Protein AF-A0A4Y7K9X9-F1 (afdb_monomer)

Radius of gyration: 20.45 Å; Cα contacts (8 Å, |Δi|>4): 27; chains: 1; bounding box: 38×19×52 Å

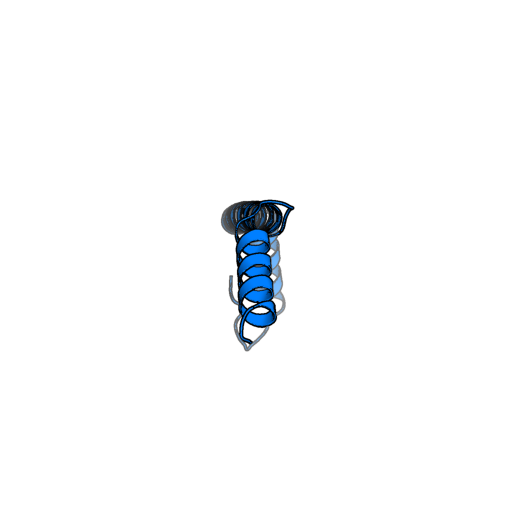Secondary structure (DSSP, 8-state):
----SS--HHHHHHHHHHHHTSHHHHHHHHHHHHHHHHHHHHHSTTSHHHHHHHHHHHHHHT--

Structure (mmCIF, N/CA/C/O backbone):
data_AF-A0A4Y7K9X9-F1
#
_entry.id   AF-A0A4Y7K9X9-F1
#
loop_
_atom_site.group_PDB
_atom_s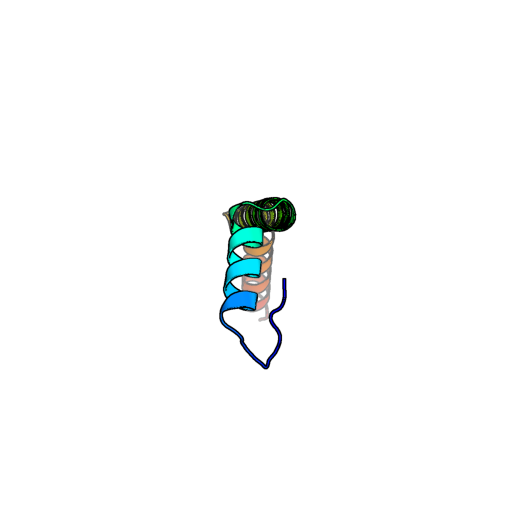ite.id
_atom_site.type_symbol
_atom_site.label_atom_id
_atom_site.label_alt_id
_atom_site.label_comp_id
_atom_site.label_asym_id
_atom_site.label_entity_id
_atom_site.label_seq_id
_atom_site.pdbx_PDB_ins_code
_atom_site.Cartn_x
_atom_site.Cartn_y
_atom_site.Cartn_z
_atom_site.occupancy
_atom_site.B_iso_or_equiv
_atom_site.auth_seq_id
_atom_site.auth_comp_id
_atom_site.auth_asym_id
_atom_site.auth_atom_id
_atom_site.pdbx_PDB_model_num
ATOM 1 N N . MET A 1 1 ? -8.096 -6.716 9.046 1.00 79.81 1 MET A N 1
ATOM 2 C CA . MET A 1 1 ? -9.302 -7.026 9.832 1.00 79.81 1 MET A CA 1
ATOM 3 C C . MET A 1 1 ? -10.285 -7.643 8.879 1.00 79.81 1 MET A C 1
ATOM 5 O O . MET A 1 1 ? -10.433 -7.120 7.783 1.00 79.81 1 MET A O 1
ATOM 9 N N . GLU A 1 2 ? -10.869 -8.757 9.270 1.00 86.62 2 GLU A N 1
ATOM 10 C CA . GLU A 1 2 ? -11.887 -9.439 8.483 1.00 86.62 2 GLU A CA 1
ATOM 11 C C . GLU A 1 2 ? -13.204 -9.306 9.233 1.00 86.62 2 GLU A C 1
ATOM 13 O O . GLU A 1 2 ? -13.207 -9.212 10.463 1.00 86.62 2 GLU A O 1
ATOM 18 N N . ILE A 1 3 ? -14.296 -9.226 8.482 1.00 89.00 3 ILE A N 1
ATOM 19 C CA . ILE A 1 3 ? -15.638 -9.236 9.043 1.00 89.00 3 ILE A CA 1
ATOM 20 C C . ILE A 1 3 ? -16.244 -10.619 8.835 1.00 89.00 3 ILE A C 1
ATOM 22 O O . ILE A 1 3 ? -15.981 -11.266 7.822 1.00 89.00 3 ILE A O 1
ATOM 26 N N . ASP A 1 4 ? -17.019 -11.073 9.814 1.00 88.56 4 ASP A N 1
ATOM 27 C CA . ASP A 1 4 ? -17.778 -12.311 9.690 1.00 88.56 4 ASP A CA 1
ATOM 28 C C . ASP A 1 4 ? -18.817 -12.203 8.557 1.00 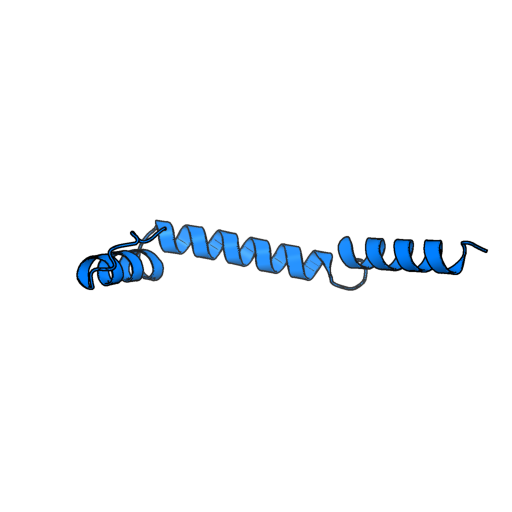88.56 4 ASP A C 1
ATOM 30 O O . ASP A 1 4 ? -19.253 -11.105 8.195 1.00 88.56 4 ASP A O 1
ATOM 34 N N . ASN A 1 5 ? -19.225 -13.344 8.000 1.00 89.69 5 ASN A N 1
ATOM 35 C CA . ASN A 1 5 ? -20.268 -13.388 6.976 1.00 89.69 5 ASN A CA 1
ATOM 36 C C . ASN A 1 5 ? -21.645 -12.969 7.523 1.00 89.69 5 ASN A C 1
ATOM 38 O O . ASN A 1 5 ? -22.452 -12.429 6.764 1.00 89.69 5 ASN A O 1
ATOM 42 N N . ASP A 1 6 ? -21.926 -13.192 8.811 1.00 91.50 6 ASP A N 1
ATOM 43 C CA . ASP A 1 6 ? -23.115 -12.655 9.482 1.00 91.50 6 ASP A CA 1
ATOM 44 C C . ASP A 1 6 ? -22.853 -11.214 9.957 1.00 91.50 6 ASP A C 1
ATOM 46 O O . ASP A 1 6 ? -22.428 -10.946 11.086 1.00 91.50 6 ASP A O 1
ATOM 50 N N . VAL A 1 7 ? -23.070 -10.258 9.051 1.00 91.88 7 VAL A N 1
ATOM 51 C CA . VAL A 1 7 ? -22.732 -8.844 9.257 1.00 91.88 7 VAL A CA 1
ATOM 52 C C . VAL A 1 7 ? -23.729 -8.162 10.201 1.00 91.88 7 VAL A C 1
ATOM 54 O O . VAL A 1 7 ? -24.831 -7.770 9.811 1.00 91.88 7 VAL A O 1
ATOM 57 N N . LYS A 1 8 ? -23.302 -7.936 11.447 1.00 95.12 8 LYS A N 1
ATOM 58 C CA . LYS A 1 8 ? -24.040 -7.156 12.456 1.00 95.12 8 LYS A CA 1
ATOM 59 C C . LYS A 1 8 ? -23.514 -5.726 12.540 1.00 95.12 8 LYS A C 1
ATOM 61 O O . LYS A 1 8 ? -22.306 -5.505 12.512 1.00 95.12 8 LYS A O 1
ATOM 66 N N . ARG A 1 9 ? -24.421 -4.753 12.696 1.00 95.38 9 ARG A N 1
ATOM 67 C CA . ARG A 1 9 ? -24.079 -3.317 12.739 1.00 95.38 9 ARG A CA 1
ATOM 68 C C . ARG A 1 9 ? -23.007 -3.002 13.784 1.00 95.38 9 ARG A C 1
ATOM 70 O O . ARG A 1 9 ? -22.041 -2.330 13.448 1.00 95.38 9 ARG A O 1
ATOM 77 N N . ASP A 1 10 ? -23.154 -3.522 14.996 1.00 94.31 10 ASP A N 1
ATOM 78 C CA . ASP A 1 10 ? -22.245 -3.210 16.104 1.00 94.31 10 ASP A CA 1
ATOM 79 C C . ASP A 1 10 ? -20.829 -3.752 15.844 1.00 94.31 10 ASP A C 1
ATOM 81 O O . ASP A 1 10 ? -19.839 -3.081 16.122 1.00 94.31 10 ASP A O 1
ATOM 85 N N . ALA A 1 11 ? -20.724 -4.930 15.215 1.00 92.94 11 ALA A N 1
ATOM 86 C CA . ALA A 1 11 ? -19.442 -5.504 14.809 1.00 92.94 11 ALA A CA 1
ATOM 87 C C . ALA A 1 11 ? -18.767 -4.670 13.705 1.00 92.94 11 ALA A C 1
ATOM 89 O O . ALA A 1 11 ? -17.556 -4.458 13.739 1.00 92.94 11 ALA A O 1
ATOM 90 N N . VAL A 1 12 ? -19.542 -4.154 12.741 1.00 94.94 12 VAL A N 1
ATOM 91 C CA . VAL A 1 12 ? -19.024 -3.223 11.722 1.00 94.94 12 VAL A CA 1
ATOM 92 C C . VAL A 1 12 ? -18.520 -1.940 12.380 1.00 94.94 12 VAL A C 1
ATOM 94 O O . VAL A 1 12 ? -17.426 -1.483 12.054 1.00 94.94 12 VAL A O 1
ATOM 97 N N . GLU A 1 13 ? -19.300 -1.360 13.294 1.00 96.12 13 GLU A N 1
ATOM 98 C CA . GLU A 1 13 ? -18.939 -0.125 13.995 1.00 96.12 13 GLU A CA 1
ATOM 99 C C . GLU A 1 13 ? -17.611 -0.275 14.744 1.00 96.12 13 GLU A C 1
ATOM 101 O O . GLU A 1 13 ? -16.718 0.562 14.588 1.00 96.12 13 GLU A O 1
ATOM 106 N N . GLU A 1 14 ? -17.447 -1.357 15.509 1.00 94.56 14 GLU A N 1
ATOM 107 C CA . GLU A 1 14 ? -16.222 -1.613 16.267 1.00 94.56 14 GLU A CA 1
ATOM 108 C C . GLU A 1 14 ? -14.998 -1.727 15.349 1.00 94.56 14 GLU A C 1
ATOM 110 O O . GLU A 1 14 ? -13.969 -1.093 15.604 1.00 94.56 14 GLU A O 1
ATOM 115 N N . LEU A 1 15 ? -15.121 -2.469 14.244 1.00 95.50 15 LEU A N 1
ATOM 116 C CA . LEU A 1 15 ? -14.046 -2.618 13.262 1.00 95.50 15 LEU A CA 1
ATOM 117 C C . LEU A 1 15 ? -13.699 -1.293 12.577 1.00 95.50 15 LEU A C 1
ATOM 119 O O . LEU A 1 15 ? -12.520 -1.010 12.358 1.00 95.50 15 LEU A O 1
ATOM 123 N N . VAL A 1 16 ? -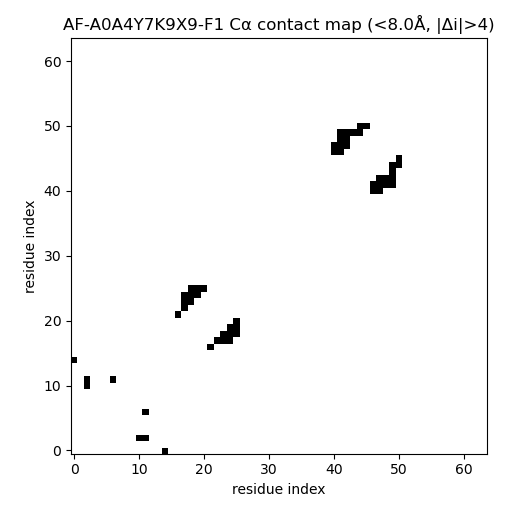14.699 -0.471 12.246 1.00 95.75 16 VAL A N 1
ATOM 124 C CA . VAL A 1 16 ? -14.478 0.856 11.652 1.00 95.75 16 VAL A CA 1
ATOM 125 C C . VAL A 1 16 ? -13.768 1.774 12.643 1.00 95.75 16 VAL A C 1
ATOM 127 O O . VAL A 1 16 ? -12.810 2.448 12.261 1.00 95.75 16 VAL A O 1
ATOM 130 N N . ARG A 1 17 ? -14.168 1.773 13.918 1.00 97.81 17 ARG A N 1
ATOM 131 C CA . ARG A 1 17 ? -13.497 2.566 14.956 1.00 97.81 17 ARG A CA 1
ATOM 132 C C . ARG A 1 17 ? -12.040 2.131 15.142 1.00 97.81 17 ARG A C 1
ATOM 134 O O . ARG A 1 17 ? -11.152 2.981 15.139 1.00 97.81 17 ARG A O 1
ATOM 141 N N . GLU A 1 18 ? -11.768 0.826 15.205 1.00 97.19 18 GLU A N 1
ATOM 142 C CA . GLU A 1 18 ? -10.394 0.297 15.278 1.00 97.19 18 GLU A CA 1
ATOM 143 C C . GLU A 1 18 ? -9.576 0.627 14.017 1.00 97.19 18 GLU A C 1
ATOM 145 O O . GLU A 1 18 ? -8.375 0.888 14.098 1.00 97.19 18 GLU A O 1
ATOM 150 N N . LEU A 1 19 ? -10.208 0.654 12.840 1.00 96.62 19 LEU A N 1
ATOM 151 C CA . LEU A 1 19 ? -9.544 1.002 11.583 1.00 96.62 19 LEU A CA 1
ATOM 152 C C . LEU A 1 19 ? -9.140 2.480 11.531 1.00 96.62 19 LEU A C 1
ATOM 154 O O . LEU A 1 19 ? -8.091 2.809 10.974 1.00 96.62 19 LEU A O 1
ATOM 158 N N . MET A 1 20 ? -9.976 3.360 12.081 1.00 96.19 20 MET A N 1
ATOM 159 C CA . MET A 1 20 ? -9.786 4.810 12.013 1.00 96.19 20 MET A CA 1
ATOM 160 C C . MET A 1 20 ? -8.879 5.341 13.124 1.00 96.19 20 MET A C 1
ATOM 162 O O . MET A 1 20 ? -8.010 6.175 12.863 1.00 96.19 20 MET A O 1
ATOM 166 N N . GLU A 1 21 ? -9.071 4.865 14.352 1.00 95.88 21 GLU A N 1
ATOM 167 C CA . GLU A 1 21 ? -8.453 5.442 15.553 1.00 95.88 21 GLU A CA 1
ATOM 168 C C . GLU A 1 21 ? -7.499 4.470 16.259 1.00 95.88 21 GLU A C 1
ATOM 170 O O . GLU A 1 21 ? -6.567 4.904 16.946 1.00 95.88 21 GLU A O 1
ATOM 175 N N . GLY A 1 22 ? -7.703 3.167 16.058 1.00 97.50 22 GLY A N 1
ATOM 176 C CA . GLY A 1 22 ? -6.959 2.097 16.711 1.00 97.50 22 GLY A CA 1
ATOM 177 C C . GLY A 1 22 ? -5.550 1.880 16.158 1.00 97.50 22 GLY A C 1
ATOM 178 O O . GLY A 1 22 ? -5.202 2.260 15.034 1.00 97.50 22 GLY A O 1
ATOM 179 N N . GLU A 1 23 ? -4.707 1.233 16.962 1.00 97.75 23 GLU A N 1
ATOM 180 C CA . GLU A 1 23 ? -3.310 0.964 16.606 1.00 97.75 23 GLU A CA 1
ATOM 181 C C . GLU A 1 23 ? -3.193 -0.018 15.434 1.00 97.75 23 GLU A C 1
ATOM 183 O O . GLU A 1 23 ? -2.318 0.148 14.577 1.00 97.75 23 GLU A O 1
ATOM 188 N N . LYS A 1 24 ? -4.112 -0.992 15.316 1.00 96.25 24 LYS A N 1
ATOM 189 C CA . LYS A 1 24 ? -4.112 -1.905 14.162 1.00 96.25 24 LYS A CA 1
ATOM 190 C C . LYS A 1 24 ? -4.394 -1.147 12.867 1.00 96.25 24 LYS A C 1
ATOM 192 O O . LYS A 1 24 ? -3.724 -1.394 11.862 1.00 96.25 24 LYS A O 1
ATOM 197 N N . GLY A 1 25 ? -5.346 -0.213 12.888 1.00 97.25 25 GLY A N 1
ATOM 198 C CA . GLY A 1 25 ? -5.672 0.640 11.746 1.00 97.25 25 GLY A CA 1
ATOM 199 C C . GLY A 1 25 ? -4.492 1.505 11.297 1.00 97.25 25 GLY A C 1
ATOM 200 O O . GLY A 1 25 ? -4.155 1.541 10.107 1.00 97.25 25 GLY A O 1
ATOM 201 N N . LYS A 1 26 ? -3.791 2.130 12.252 1.00 97.56 26 LYS A N 1
ATOM 202 C CA . LYS A 1 26 ? -2.584 2.934 11.986 1.00 97.56 26 LYS A CA 1
ATOM 203 C C . LYS A 1 26 ? -1.465 2.115 11.342 1.00 97.56 26 LYS A C 1
ATOM 205 O O . LYS A 1 26 ? -0.890 2.551 10.341 1.00 97.56 26 LYS A O 1
ATOM 210 N N . GLU A 1 27 ? -1.192 0.920 11.860 1.00 97.62 27 GLU A N 1
ATOM 211 C CA . GLU A 1 27 ? -0.167 0.034 11.299 1.00 97.62 27 GLU A CA 1
ATOM 212 C C . GLU A 1 27 ? -0.546 -0.454 9.889 1.00 97.62 27 GLU A C 1
ATOM 214 O O . GLU A 1 27 ? 0.280 -0.427 8.972 1.00 97.62 27 GLU A O 1
ATOM 219 N N . MET A 1 28 ? -1.817 -0.808 9.660 1.00 97.25 28 MET A N 1
ATOM 220 C CA . MET A 1 28 ? -2.316 -1.153 8.322 1.00 97.25 28 MET A CA 1
ATOM 221 C C . MET A 1 28 ? -2.134 0.007 7.331 1.00 97.25 28 MET A C 1
ATOM 223 O O . MET A 1 28 ? -1.648 -0.206 6.217 1.00 97.25 28 MET A O 1
ATOM 227 N N . LYS A 1 29 ? -2.453 1.242 7.738 1.00 97.50 29 LYS A N 1
ATOM 228 C CA . LYS A 1 29 ? -2.276 2.445 6.908 1.00 97.50 29 LYS A CA 1
ATOM 229 C C . LYS A 1 29 ? -0.808 2.702 6.564 1.00 97.50 29 LYS A C 1
ATOM 231 O O . LYS A 1 29 ? -0.499 3.038 5.416 1.00 97.50 29 LYS A O 1
ATOM 236 N N . LYS A 1 30 ? 0.103 2.525 7.525 1.00 98.25 30 LYS A N 1
ATOM 237 C CA . LYS A 1 30 ? 1.550 2.663 7.309 1.00 98.25 30 LYS A CA 1
ATOM 238 C C . LYS A 1 30 ? 2.045 1.672 6.254 1.00 98.25 30 LYS A C 1
ATOM 240 O O . LYS A 1 30 ? 2.681 2.087 5.287 1.00 98.25 30 LYS A O 1
ATOM 245 N N . ARG A 1 31 ? 1.678 0.394 6.384 1.00 98.19 31 ARG A N 1
ATOM 246 C CA . ARG A 1 31 ? 2.034 -0.652 5.409 1.00 98.19 31 ARG A CA 1
ATOM 247 C C . ARG A 1 31 ? 1.455 -0.376 4.022 1.00 98.19 31 ARG A C 1
ATOM 249 O O . ARG A 1 31 ? 2.177 -0.474 3.036 1.00 98.19 31 ARG A O 1
ATOM 256 N N . ALA A 1 32 ? 0.186 0.030 3.942 1.00 98.19 32 ALA A N 1
ATOM 257 C CA . ALA A 1 32 ? -0.451 0.391 2.674 1.00 98.19 32 ALA A CA 1
ATOM 258 C C . ALA A 1 32 ? 0.254 1.574 1.986 1.00 98.19 32 ALA A C 1
ATOM 260 O O . ALA A 1 32 ? 0.452 1.563 0.774 1.00 98.19 32 ALA A O 1
ATOM 261 N N . THR A 1 33 ? 0.689 2.569 2.763 1.00 98.50 33 THR A N 1
ATOM 262 C CA . THR A 1 33 ? 1.437 3.727 2.247 1.00 98.50 33 THR A CA 1
ATOM 263 C C . THR A 1 33 ? 2.825 3.323 1.749 1.00 98.50 33 THR A C 1
ATOM 265 O O . THR A 1 33 ? 3.262 3.777 0.692 1.00 98.50 33 THR A O 1
ATOM 268 N N . GLU A 1 34 ? 3.515 2.438 2.470 1.00 98.56 34 GLU A N 1
ATOM 269 C CA . GLU A 1 34 ? 4.805 1.900 2.033 1.00 98.56 34 GLU A CA 1
ATOM 270 C C . GLU A 1 34 ? 4.674 1.101 0.731 1.00 98.56 34 GLU A C 1
ATOM 272 O O . GLU A 1 34 ? 5.486 1.274 -0.178 1.00 98.56 34 GLU A O 1
ATOM 277 N N . TRP A 1 35 ? 3.649 0.252 0.622 1.00 98.69 35 TRP A N 1
ATOM 278 C CA . TRP A 1 35 ? 3.361 -0.483 -0.609 1.00 98.69 35 TRP A CA 1
ATOM 279 C C . TRP A 1 35 ? 3.044 0.453 -1.765 1.00 98.69 35 TRP A C 1
ATOM 281 O O . TRP A 1 35 ? 3.631 0.282 -2.827 1.00 98.69 35 TRP A O 1
ATOM 291 N N . LYS A 1 36 ? 2.218 1.483 -1.544 1.00 98.62 36 LYS A N 1
ATOM 292 C CA . LYS A 1 36 ? 1.950 2.515 -2.550 1.00 98.62 36 LYS A CA 1
ATOM 293 C C . LYS A 1 36 ? 3.252 3.120 -3.084 1.00 98.62 36 LYS A C 1
ATOM 295 O O . LYS A 1 36 ? 3.464 3.100 -4.291 1.00 98.62 36 LYS A O 1
ATOM 300 N N . ARG A 1 37 ? 4.147 3.576 -2.199 1.00 98.75 37 ARG A N 1
ATOM 301 C CA . ARG A 1 37 ? 5.443 4.155 -2.598 1.00 98.75 37 ARG A CA 1
ATOM 302 C C . ARG A 1 37 ? 6.288 3.163 -3.404 1.00 98.75 37 ARG A C 1
ATOM 304 O O . ARG A 1 37 ? 6.806 3.516 -4.455 1.00 98.75 37 ARG A O 1
ATOM 311 N N . LYS A 1 38 ? 6.414 1.915 -2.936 1.00 98.62 38 LYS A N 1
ATOM 312 C CA . LYS A 1 38 ? 7.179 0.872 -3.647 1.00 98.62 38 LYS A CA 1
ATOM 313 C C . LYS A 1 38 ? 6.597 0.581 -5.031 1.00 98.62 38 LYS A C 1
ATOM 315 O O . LYS A 1 38 ? 7.354 0.382 -5.975 1.00 98.62 38 LYS A O 1
ATOM 320 N N . SER A 1 39 ? 5.272 0.555 -5.154 1.00 98.56 39 SER A N 1
ATOM 321 C CA . SER A 1 39 ? 4.594 0.378 -6.436 1.00 98.56 39 SER A CA 1
ATOM 322 C C . SER A 1 39 ? 4.859 1.551 -7.376 1.00 98.56 39 SER A C 1
ATOM 324 O O . SER A 1 39 ? 5.210 1.312 -8.526 1.00 98.56 39 SER A O 1
ATOM 326 N N . GLU A 1 40 ? 4.760 2.792 -6.892 1.00 98.69 40 GLU A N 1
ATOM 327 C CA . GLU A 1 40 ? 5.078 3.999 -7.671 1.00 98.69 40 GLU A CA 1
ATOM 328 C C . GLU A 1 40 ? 6.534 3.983 -8.169 1.00 98.69 40 GLU A C 1
ATOM 330 O O . GLU A 1 40 ? 6.783 4.210 -9.350 1.00 98.69 40 GLU A O 1
ATOM 335 N N . GLU A 1 41 ? 7.489 3.619 -7.310 1.00 98.75 41 GLU A N 1
ATOM 336 C CA . GLU A 1 41 ? 8.908 3.478 -7.675 1.00 98.75 41 GLU A CA 1
ATOM 337 C C . GLU A 1 41 ? 9.155 2.373 -8.705 1.00 98.75 41 GLU A C 1
ATOM 339 O O . GLU A 1 41 ?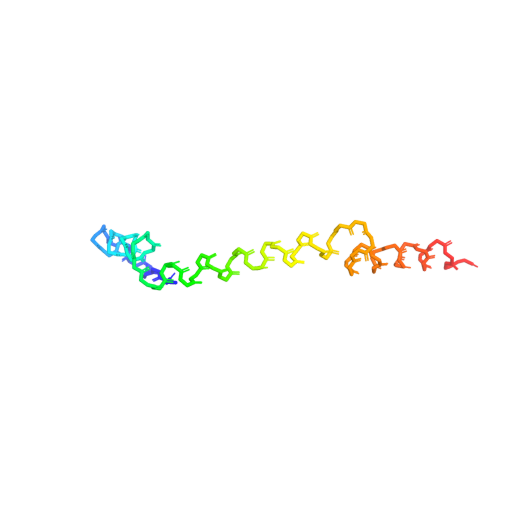 9.977 2.533 -9.605 1.00 98.75 41 GLU A O 1
ATOM 344 N N . ALA A 1 42 ? 8.447 1.247 -8.599 1.00 98.75 42 ALA A N 1
ATOM 345 C CA . ALA A 1 42 ? 8.608 0.131 -9.522 1.00 98.75 42 ALA A CA 1
ATOM 346 C C . ALA A 1 42 ? 8.107 0.455 -10.941 1.00 98.75 42 ALA A C 1
ATOM 348 O O . ALA A 1 42 ? 8.672 -0.063 -11.907 1.00 98.75 42 ALA A O 1
ATOM 349 N N . VAL A 1 43 ? 7.063 1.283 -11.074 1.00 98.44 43 VAL A N 1
ATOM 350 C CA . VAL A 1 43 ? 6.440 1.619 -12.372 1.00 98.44 43 VAL A CA 1
ATOM 351 C C . VAL A 1 43 ? 6.937 2.930 -12.985 1.00 98.44 43 VAL A C 1
ATOM 353 O O . VAL A 1 43 ? 6.715 3.157 -14.173 1.00 98.44 43 VAL A O 1
ATOM 356 N N . ALA A 1 44 ? 7.598 3.792 -12.207 1.00 98.56 44 ALA A N 1
ATOM 357 C CA . ALA A 1 44 ? 8.211 5.020 -12.707 1.00 98.56 44 ALA A CA 1
ATOM 358 C C . ALA A 1 44 ? 9.286 4.736 -13.781 1.00 98.56 44 ALA A C 1
ATOM 360 O O . ALA A 1 44 ? 9.831 3.629 -13.830 1.00 98.56 44 ALA A O 1
ATOM 361 N N . PRO A 1 45 ? 9.648 5.720 -14.630 1.00 98.19 45 PRO A N 1
ATOM 362 C CA . PRO A 1 45 ? 10.742 5.563 -15.586 1.00 98.19 45 PRO A CA 1
ATOM 363 C C . PRO A 1 45 ? 12.040 5.105 -14.905 1.00 98.19 45 PRO A C 1
ATOM 365 O O . PRO A 1 45 ? 12.489 5.709 -13.934 1.00 98.19 45 PRO A O 1
ATOM 368 N N . GLY A 1 46 ? 12.635 4.021 -15.411 1.00 97.38 46 GLY A N 1
ATOM 369 C CA . GLY A 1 46 ? 13.818 3.385 -14.809 1.00 97.38 46 GLY A CA 1
ATOM 370 C C . GLY A 1 46 ? 13.524 2.466 -13.612 1.00 97.38 46 GLY A C 1
ATOM 371 O O . GLY A 1 46 ? 14.431 1.787 -13.133 1.00 97.38 46 GLY A O 1
ATOM 372 N N . GLY A 1 47 ? 12.270 2.398 -13.161 1.00 98.62 47 GLY A N 1
ATOM 373 C CA . GLY A 1 47 ? 11.792 1.467 -12.144 1.00 98.62 47 GLY A CA 1
ATOM 374 C C . GLY A 1 47 ? 11.831 0.010 -12.605 1.00 98.62 47 GLY A C 1
ATOM 375 O O . GLY A 1 47 ? 11.884 -0.295 -13.797 1.00 98.62 47 GLY A O 1
ATOM 376 N N . SER A 1 48 ? 11.800 -0.922 -11.652 1.00 98.56 48 SER A N 1
ATOM 377 C CA . SER A 1 48 ? 11.992 -2.351 -11.932 1.00 98.56 48 SER A CA 1
ATOM 378 C C . SER A 1 48 ? 10.941 -2.942 -12.877 1.00 98.56 48 SER A C 1
ATOM 380 O O . SER A 1 48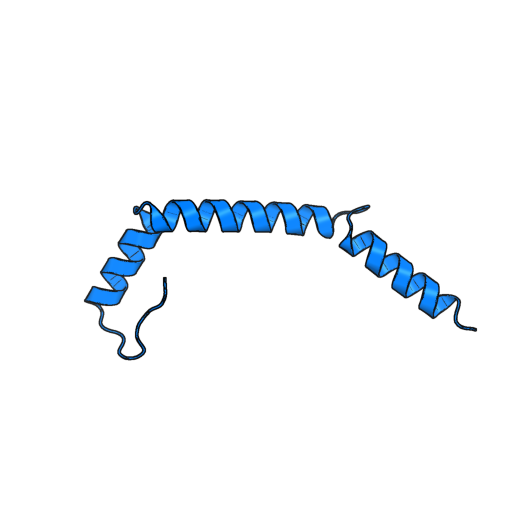 ? 11.294 -3.666 -13.806 1.00 98.56 48 SER A O 1
ATOM 382 N N . SER A 1 49 ? 9.660 -2.618 -1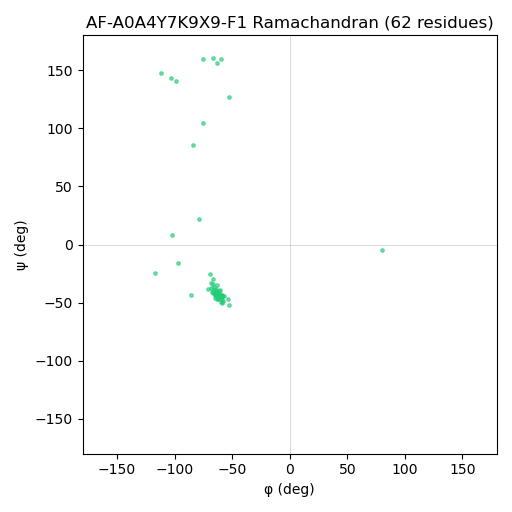2.682 1.00 98.44 49 SER A N 1
ATOM 383 C CA . SER A 1 49 ? 8.575 -3.096 -13.550 1.00 98.44 49 SER A CA 1
ATOM 384 C C . SER A 1 49 ? 8.624 -2.422 -14.919 1.00 98.44 49 SER A C 1
ATOM 386 O O . SER A 1 49 ? 8.429 -3.097 -15.925 1.00 98.44 49 SER A O 1
ATOM 388 N N . TYR A 1 50 ? 8.959 -1.128 -14.967 1.00 98.62 50 TYR A N 1
ATOM 389 C CA . TYR A 1 50 ? 9.166 -0.393 -16.219 1.00 98.62 50 TYR A CA 1
ATOM 390 C C . TYR A 1 50 ? 10.283 -1.023 -17.067 1.00 98.62 50 TYR A C 1
ATOM 392 O O . TYR A 1 50 ? 10.086 -1.331 -18.242 1.00 98.62 50 TYR A O 1
ATOM 400 N N . VAL A 1 51 ? 11.447 -1.276 -16.459 1.00 98.50 51 VAL A N 1
ATOM 401 C CA . VAL A 1 5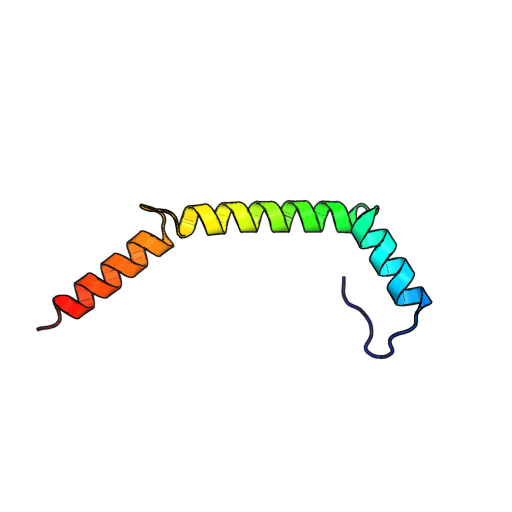1 ? 12.596 -1.901 -17.131 1.00 98.50 51 VAL A CA 1
ATOM 402 C C . VAL A 1 51 ? 12.266 -3.315 -17.597 1.00 98.50 51 VAL A C 1
ATOM 404 O O . VAL A 1 51 ? 12.611 -3.679 -18.718 1.00 98.50 51 VAL A O 1
ATOM 407 N N . ASN A 1 52 ? 11.596 -4.112 -16.763 1.00 98.38 52 ASN A N 1
ATOM 408 C CA . ASN A 1 52 ? 11.220 -5.475 -17.135 1.00 98.38 52 ASN A CA 1
ATOM 409 C C . ASN A 1 52 ? 10.233 -5.502 -18.306 1.00 98.38 52 ASN A C 1
ATOM 411 O O . ASN A 1 52 ? 10.390 -6.329 -19.200 1.00 98.38 52 ASN A O 1
ATOM 415 N N . LEU A 1 53 ? 9.258 -4.588 -18.332 1.00 98.00 53 LEU A N 1
ATOM 416 C CA . LEU A 1 53 ? 8.315 -4.488 -19.443 1.00 98.00 53 LEU A CA 1
ATOM 417 C C . LEU A 1 53 ? 9.023 -4.114 -20.751 1.00 98.00 53 LEU A C 1
ATOM 419 O O . LEU A 1 53 ? 8.772 -4.747 -21.770 1.00 98.00 53 LEU A O 1
ATOM 423 N N . ASN A 1 54 ? 9.941 -3.145 -20.722 1.00 97.38 54 ASN A N 1
ATOM 424 C CA . ASN A 1 54 ? 10.701 -2.772 -21.919 1.00 97.38 54 ASN A CA 1
ATOM 425 C C . ASN A 1 54 ? 11.553 -3.932 -22.440 1.00 97.38 54 ASN A C 1
ATOM 427 O O . ASN A 1 54 ? 11.510 -4.215 -23.629 1.00 97.38 54 ASN A O 1
ATOM 431 N N . LYS A 1 55 ? 12.244 -4.660 -21.553 1.00 97.44 55 LYS A N 1
ATOM 432 C CA . LYS A 1 55 ? 13.010 -5.854 -21.944 1.00 97.44 55 LYS A CA 1
ATOM 433 C C . LYS A 1 55 ? 12.136 -6.901 -22.631 1.00 97.44 55 LYS A C 1
ATOM 435 O O . LYS A 1 55 ? 12.527 -7.428 -23.662 1.00 97.44 55 LYS A O 1
ATOM 440 N N . MET A 1 56 ? 10.949 -7.171 -22.087 1.00 97.12 56 MET A N 1
ATOM 441 C CA . MET A 1 56 ? 9.994 -8.094 -22.705 1.00 97.12 56 MET A CA 1
ATOM 442 C C . MET A 1 56 ? 9.570 -7.621 -24.104 1.00 97.12 56 MET A C 1
ATOM 444 O O . MET A 1 56 ? 9.469 -8.433 -25.020 1.00 97.12 56 MET A O 1
ATOM 448 N N . ILE A 1 57 ? 9.312 -6.322 -24.278 1.00 96.75 57 ILE A N 1
ATOM 449 C CA . ILE A 1 57 ? 8.963 -5.752 -25.586 1.00 96.75 57 ILE A CA 1
ATOM 450 C C . ILE A 1 57 ? 10.128 -5.923 -26.564 1.00 96.75 57 ILE A C 1
ATOM 452 O O . ILE A 1 57 ? 9.907 -6.402 -27.674 1.00 96.75 57 ILE A O 1
ATOM 456 N N . ASP A 1 58 ? 11.351 -5.594 -26.150 1.00 96.56 58 ASP A N 1
ATOM 457 C CA . ASP A 1 58 ? 12.550 -5.738 -26.978 1.00 96.56 58 ASP A CA 1
ATOM 458 C C . ASP A 1 58 ? 12.755 -7.202 -27.404 1.00 96.56 58 ASP A C 1
ATOM 460 O O . ASP A 1 58 ? 12.976 -7.480 -28.582 1.00 96.56 58 ASP A O 1
ATOM 464 N N . GLU A 1 59 ? 12.603 -8.154 -26.479 1.00 95.94 59 GLU A N 1
ATOM 465 C CA . GLU A 1 59 ? 12.685 -9.591 -26.773 1.00 95.94 59 GLU A CA 1
ATOM 466 C C . GLU A 1 59 ? 11.654 -10.028 -27.822 1.00 95.94 59 GLU A C 1
ATOM 468 O O . GLU A 1 59 ? 12.001 -10.755 -28.749 1.00 95.94 59 GLU A O 1
ATOM 473 N N . ILE A 1 60 ? 10.406 -9.557 -27.726 1.00 95.62 60 ILE A N 1
ATOM 474 C CA . ILE A 1 60 ? 9.353 -9.868 -28.708 1.00 95.62 60 ILE A CA 1
ATOM 475 C C . ILE A 1 60 ? 9.664 -9.238 -30.072 1.00 95.62 60 ILE A C 1
ATOM 477 O O . ILE A 1 60 ? 9.473 -9.880 -31.105 1.00 95.62 60 ILE A O 1
ATOM 481 N N . MET A 1 61 ? 10.153 -7.997 -30.092 1.00 92.56 61 MET A N 1
ATOM 482 C CA . MET A 1 61 ? 10.477 -7.272 -31.326 1.00 92.56 61 MET A CA 1
ATOM 483 C C . MET A 1 61 ? 11.699 -7.851 -32.053 1.00 92.56 61 MET A C 1
ATOM 485 O O . MET A 1 61 ? 11.811 -7.705 -33.270 1.00 92.56 61 MET A O 1
ATOM 489 N N . HIS A 1 62 ? 12.594 -8.519 -31.326 1.00 86.00 62 HIS A N 1
ATOM 490 C CA . HIS A 1 62 ? 13.797 -9.163 -31.856 1.00 86.00 62 HIS A CA 1
ATOM 491 C C . HIS A 1 62 ? 13.670 -10.689 -32.004 1.00 86.00 62 HIS A C 1
ATOM 493 O O . HIS A 1 62 ? 14.652 -11.351 -32.328 1.00 86.00 62 HIS A O 1
ATOM 499 N N . ALA A 1 63 ? 12.476 -11.259 -31.805 1.00 77.31 63 ALA A N 1
ATOM 500 C CA . ALA A 1 63 ? 12.210 -12.693 -31.951 1.00 77.31 63 ALA A CA 1
ATOM 501 C C . ALA A 1 63 ? 12.029 -13.171 -33.416 1.00 77.31 63 ALA A C 1
ATOM 503 O O . ALA A 1 63 ? 11.421 -14.217 -33.647 1.00 77.31 63 ALA A O 1
ATOM 504 N N . CYS A 1 64 ? 12.544 -12.430 -34.404 1.00 56.75 64 CYS A N 1
ATOM 505 C CA . CYS A 1 64 ? 12.623 -12.816 -35.822 1.00 56.75 64 CYS A CA 1
ATOM 506 C C . CYS A 1 64 ? 14.086 -12.874 -36.267 1.00 56.75 64 CYS A C 1
ATOM 508 O O . CYS A 1 64 ? 14.402 -13.754 -37.098 1.00 56.75 64 CYS A O 1
#

pLDDT: mean 95.1, std 6.46, range [56.75, 98.75]

Solvent-accessible surface area (backbone atoms only — not comparable to full-atom values): 3745 Å² total; per-residue (Å²): 138,85,79,67,92,80,79,47,70,68,63,52,51,52,52,51,48,35,46,74,74,29,70,68,22,53,53,52,52,52,52,53,51,50,49,51,52,54,51,53,51,27,59,34,94,86,12,64,54,38,48,52,52,51,52,54,51,52,52,64,75,63,71,120

Sequence (64 aa):
MEIDNDVKRDAVEELVRELMEGEKGKEMKKRATEWKRKSEEAVAPGGSSYVNLNKMIDEIMHAC

Mean predicted aligned error: 4.53 Å

Foldseek 3Di:
DDDDPPDDPVSVVVVVCCLPPNPVVVVVVVVVVVVVVLVCQQCPVVHVVVVVVVVVVVCVVPVD

Nearest PDB structures (foldseek):
  7w10-assembly1_A  TM=8.654E-01  e=3.775E-02  Calotropis gigantea
  7w09-assembly1_A  TM=8.571E-01  e=5.393E-02  Calotropis gigantea
  6jel-assembly1_A  TM=9.844E-01  e=2.590E-01  Phytolacca americana

Organism: Papaver somniferum (NCBI:txid3469)

=== Feature glossary ===
Feature key, reading from the visual/contextual features back to the raw sequence:

Rendered structure images. Six rendered views show the 3D structure from the faces of a cube — i.e. along ±x, ±y, ±z. Rendering representation is drawn randomly per protein from cartoon (secondary-structure ribbons), sticks (backbone bonds), or molecular surface; coloring is either N→C rainbow (blue at the N-terminus through red at the C-terminus) or one color per chain.

Contact-map, Ramachandran, and PAE plots. The contact map is a binary N×N matrix image: pixel (i, j) is dark where Cα_i and Cα_j are within 8 Å and |i−j|>4. Because the |i−j|>4 filter removes local helical contacts, off-diagonal stripes parallel to the main diagonal indicate parallel β-sheets; stripes perpendicular to it indicate antiparallel β-sheets. The Ramachandran plot scatters every residue's (φ, ψ) pair against the sterically allowed regions. The PAE heatmap renders the predicted-aligned-error matrix.

InterPro / GO / CATH / organism. Database cross-references. InterPro integrates a dozen domain/family signature databases into unified entries with residue-range hits. GO terms attach function/process/location labels with evidence codes. CATH codes position the fold in a four-level structural taxonomy. Organism is the NCBI-taxonomy species name.

Nearest PDB structures. The Foldseek neighbor list gives the closest experimentally determined structures in the PDB, ranked by structural alignment. TM-score near 1 means near-identical fold; near 0.3 means only rough topology match. This is how one finds what a novel AlphaFold prediction most resembles in the solved-structure universe.

Predicted aligned error. PAE(i, j) answers: if I align the predicted and true structures on residue i, how far off (in Å) do I expect residue j to be? A block-diagonal PAE matrix with low values on the blocks and high values off-diagonal is the signature of a multi-domain protein with confidently predicted domains but uncertain inter-domain orientation.

Solvent-accessible surface area. Accessible surface area quantifies burial. A residue with SASA near zero is packed into the hydrophobic core; one with SASA >100 Å² sits on the surface. Computed here via the Shrake–Rupley numerical algorithm with a 1.4 Å probe.

B-factor. B-factor (Debye–Waller factor) reflects atomic displacement in the crystal lattice. It is an experimental observable (units Å²), not a prediction; low values mean the atom is pinned down, high values mean it moves or is heterogeneous across the crystal.

pLDDT. For AlphaFold models, the B-factor field carries pLDDT — the model's own estimate of local accuracy on a 0–100 scale. Regions with pLDDT<50 should be treated as essentially unmodeled; they often correspond to intrinsically disordered segments.

Backbone torsions (φ/ψ). φ (phi) and ψ (psi) are the two rotatable backbone dihedrals per residue: φ is the C(i-1)–N–Cα–C torsion, ψ is the N–Cα–C–N(i+1) torsion, both in degrees on (−180°, 180°]. α-helical residues cluster near (−60°, −45°); β-strand residues near (−120°, +130°). A Ramachandran plot is simply a scatter of (φ, ψ) for every residue.

Radius of gyration, Cα contacts, bounding box. Radius of gyration (Rg) is the root-mean-square distance of Cα atoms from their centroid — a single number for overall size and compactness. A globular domain of N residues has Rg ≈ 2.2·N^0.38 Å; an extended or disordered chain has a much larger Rg. The Cα contact count is the number of residue pairs whose Cα atoms are within 8 Å and are more than four positions apart in sequence — a standard proxy for tertiary packing density. The bounding box is the smallest axis-aligned box enclosing all Cα atoms.

Secondary structure (3-state, P-SEA). Three-state secondary structure (P-SEA) collapses the eight DSSP classes into helix (a), strand (b), and coil (c). P-SEA assigns these from Cα geometry alone — distances and angles — without requiring backbone oxygens, so it works on any Cα trace.

Secondary structure (8-state, DSSP). DSSP 8-state secondary structure assigns each residue one of H (α-helix), G (3₁₀-helix), I (π-helix), E (extended β-strand), B (isolated β-bridge), T (hydrogen-bonded turn), S (bend), or '-' (coil). The assignment is computed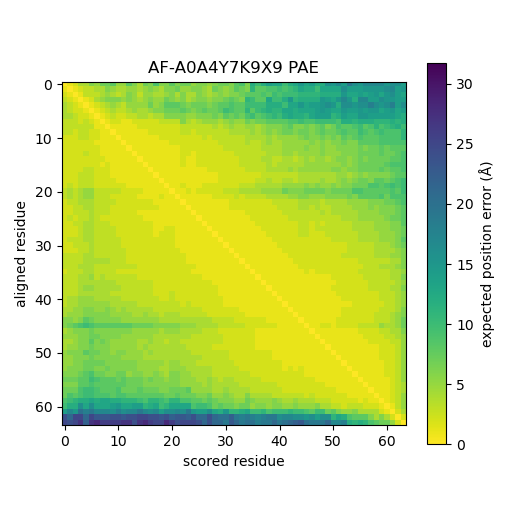 from backbone hydrogen-bond geometry via the Kabsch–Sander algorithm.

Foldseek 3Di. A 3Di character summarizes, for each residue, the relative orientation of the Cα frame of its nearest spatial neighbor. Because it encodes fold topology rather than chemistry, 3Di alignments detect remote structural similarity that sequence alignment misses.

mmCIF coordinates. The mmCIF block holds the 3D Cartesian coordinates of each backbone atom (N, Cα, C, O) in ångströms. mmCIF is the PDB's canonical archive format — a tagged-loop text representation of the atomic model.

Sequence. Sequence gives the chain of amino acids in standard one-letter code (A=alanine, C=cysteine, …, Y=tyrosine), read N→C. It is the only feature that is directly encoded by the gene; all structural features are derived from the folded form of this sequence.